Protein AF-A0A1T1P7P5-F1 (afdb_monomer_lite)

pLDDT: mean 71.63, std 11.42, range [27.58, 85.94]

Organism: NCBI:txid487834

Sequence (100 aa):
MEEEISLKTLNAHFRALAEDHNVLVARTTAMQSVLEVLAWGVWHERDEIAQRLLQMGAQSIEAVNQLPPRMQQEVVAVWNQAYKQLADPDAEVSIMGVGP

Radius of gyration: 17.87 Å; chains: 1; bounding box: 36×19×62 Å

Foldseek 3Di:
DPPPQDPVNVVVVVVVVVVVVVLVVLLVVLVVLLVVLVVVVVPPDLVVSLVVLVVVVVVCLVVLVPDDPVSSVSSVVNSVLSNVCSVPVPPDDPPPDDDD

Structure (mmCIF, N/CA/C/O backbone):
data_AF-A0A1T1P7P5-F1
#
_entry.id   AF-A0A1T1P7P5-F1
#
loop_
_atom_site.group_PDB
_atom_site.id
_atom_site.type_symbol
_atom_site.label_atom_id
_atom_site.label_alt_id
_atom_site.label_comp_id
_atom_site.label_asym_id
_atom_site.label_entity_id
_atom_site.label_seq_id
_atom_site.pdbx_PDB_ins_code
_atom_site.Cartn_x
_atom_site.Cartn_y
_atom_site.Cartn_z
_atom_site.occupancy
_atom_site.B_iso_or_equiv
_atom_site.auth_seq_id
_atom_site.auth_comp_id
_atom_site.auth_asym_id
_atom_site.auth_atom_id
_atom_site.pdbx_PDB_model_num
ATOM 1 N N . MET A 1 1 ? -5.248 -10.690 43.124 1.00 39.94 1 MET A N 1
ATOM 2 C CA . MET A 1 1 ? -6.357 -9.786 42.770 1.00 39.94 1 MET A CA 1
ATOM 3 C C . MET A 1 1 ? -6.391 -9.760 41.262 1.00 39.94 1 MET A C 1
ATOM 5 O O . MET A 1 1 ? -5.469 -9.215 40.675 1.00 39.94 1 MET A O 1
ATOM 9 N N . GLU A 1 2 ? -7.340 -10.464 40.654 1.00 49.78 2 GLU A N 1
ATOM 10 C CA . GLU A 1 2 ? -7.607 -10.311 39.224 1.00 49.78 2 GLU A CA 1
ATOM 11 C C . GLU A 1 2 ? -8.249 -8.932 39.051 1.00 49.78 2 GLU A C 1
ATOM 13 O O . GLU A 1 2 ? -9.271 -8.649 39.673 1.00 49.78 2 GLU A O 1
ATOM 18 N N . GLU A 1 3 ? -7.599 -8.033 38.311 1.00 56.22 3 GLU A N 1
ATOM 19 C CA . GLU A 1 3 ? -8.222 -6.766 37.931 1.00 56.22 3 GLU A CA 1
ATOM 20 C C . GLU A 1 3 ? -9.426 -7.081 37.040 1.00 56.22 3 GLU A C 1
ATOM 22 O O . GLU A 1 3 ? -9.277 -7.613 35.940 1.00 56.22 3 GLU A O 1
ATOM 27 N N . GLU A 1 4 ? -10.631 -6.770 37.525 1.00 63.66 4 GLU A N 1
ATOM 28 C CA . GLU A 1 4 ? -11.851 -6.816 36.722 1.00 63.66 4 GLU A CA 1
ATOM 29 C C . GLU A 1 4 ? -11.709 -5.813 35.569 1.00 63.66 4 GLU A C 1
ATOM 31 O O . GLU A 1 4 ? -11.877 -4.600 35.728 1.00 63.66 4 GLU A O 1
ATOM 36 N N . ILE A 1 5 ? -11.359 -6.314 34.384 1.00 69.38 5 ILE A N 1
ATOM 37 C CA . ILE A 1 5 ? -11.289 -5.488 33.183 1.00 69.38 5 ILE A CA 1
ATOM 38 C C . ILE A 1 5 ? -12.708 -5.009 32.871 1.00 69.38 5 ILE A C 1
ATOM 40 O O . ILE A 1 5 ? -13.599 -5.794 32.545 1.00 69.38 5 ILE A O 1
ATOM 44 N N . SER A 1 6 ? -12.923 -3.695 32.951 1.00 85.94 6 SER A N 1
ATOM 45 C CA . SER A 1 6 ? -14.235 -3.115 32.674 1.00 85.94 6 SER A CA 1
ATOM 46 C C . SER A 1 6 ? -14.684 -3.399 31.232 1.00 85.94 6 SER A C 1
ATOM 48 O O . SER A 1 6 ? -13.880 -3.376 30.295 1.00 85.94 6 SER A O 1
ATOM 50 N N . LEU A 1 7 ? -15.994 -3.567 31.014 1.00 81.06 7 LEU A N 1
ATOM 51 C CA . LEU A 1 7 ? -16.570 -3.729 29.667 1.00 81.06 7 LEU A CA 1
ATOM 52 C C . LEU A 1 7 ? -16.207 -2.572 28.716 1.00 81.06 7 LEU A C 1
ATOM 54 O O . LEU A 1 7 ? -16.119 -2.765 27.505 1.00 81.06 7 LEU A O 1
ATOM 58 N N . LYS A 1 8 ? -15.966 -1.367 29.253 1.00 81.88 8 L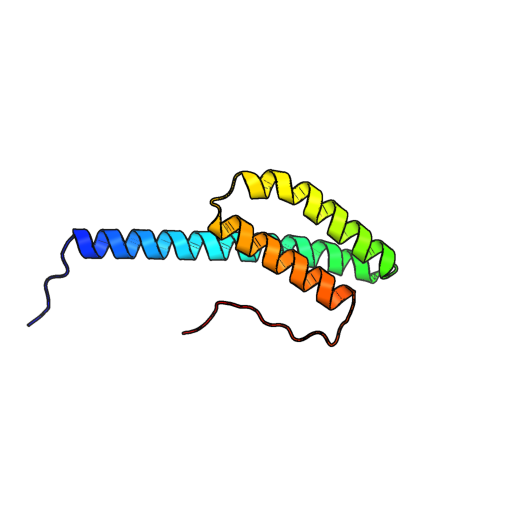YS A N 1
ATOM 59 C CA . LYS A 1 8 ? -15.501 -0.211 28.472 1.00 81.88 8 LYS A CA 1
ATOM 60 C C . LYS A 1 8 ? -14.065 -0.401 27.987 1.00 81.88 8 LYS A C 1
ATOM 62 O O . LYS A 1 8 ? -13.784 -0.114 26.827 1.00 81.88 8 LYS A O 1
ATOM 67 N N . THR A 1 9 ? -13.193 -0.917 28.851 1.00 84.06 9 THR A N 1
ATOM 68 C CA . THR A 1 9 ? -11.798 -1.241 28.522 1.00 84.06 9 THR A CA 1
ATOM 69 C C . THR A 1 9 ? -11.736 -2.334 27.455 1.00 84.06 9 THR A C 1
ATOM 71 O O . THR A 1 9 ? -11.041 -2.173 26.457 1.00 84.06 9 THR A O 1
ATOM 74 N N . LEU A 1 10 ? -12.543 -3.393 27.592 1.00 80.69 10 LEU A N 1
ATOM 75 C CA . LEU A 1 10 ? -12.651 -4.442 26.571 1.00 80.69 10 LEU A CA 1
ATOM 76 C C . LEU A 1 10 ? -13.135 -3.894 25.222 1.00 80.69 10 LEU A C 1
ATOM 78 O O . LEU A 1 10 ? -12.547 -4.203 24.192 1.00 80.69 10 LEU A O 1
ATOM 82 N N . ASN A 1 11 ? -14.168 -3.046 25.208 1.00 79.62 11 ASN A N 1
ATOM 83 C CA . ASN A 1 11 ? -14.669 -2.437 23.970 1.00 79.62 11 ASN A CA 1
ATOM 84 C C . ASN A 1 11 ? -13.602 -1.561 23.288 1.00 79.62 11 ASN A C 1
ATOM 86 O O . ASN A 1 11 ? -13.428 -1.641 22.074 1.00 79.62 11 ASN A O 1
ATOM 90 N N . ALA A 1 12 ? -12.847 -0.775 24.062 1.00 79.19 12 ALA A N 1
ATOM 91 C CA . ALA A 1 12 ? -11.737 0.014 23.534 1.00 79.19 12 ALA A CA 1
ATOM 92 C C . ALA A 1 12 ? -10.653 -0.876 22.899 1.00 79.19 12 ALA A C 1
ATOM 94 O O . ALA A 1 12 ? -10.225 -0.597 21.780 1.00 79.19 12 ALA A O 1
ATOM 95 N N . HIS A 1 13 ? -10.27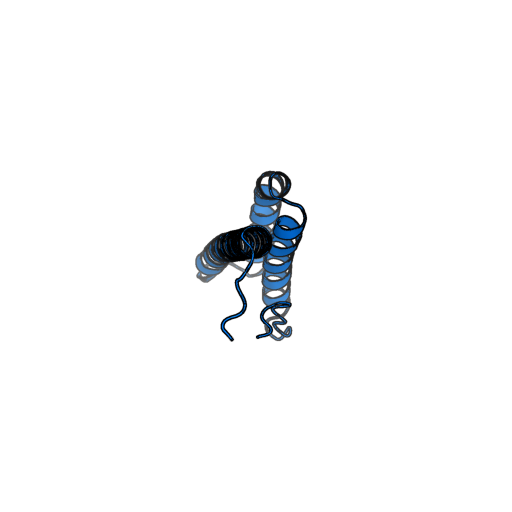8 -1.980 23.554 1.00 78.81 13 HIS A N 1
ATOM 96 C CA . HIS A 1 13 ? -9.325 -2.945 22.997 1.00 78.81 13 HIS A CA 1
ATOM 97 C C . HIS A 1 13 ? -9.843 -3.611 21.717 1.00 78.81 13 HIS A C 1
ATOM 99 O O . HIS A 1 13 ? -9.105 -3.703 20.741 1.00 78.81 13 HIS A O 1
ATOM 105 N N . PHE A 1 14 ? -11.115 -4.022 21.672 1.00 82.19 14 PHE A N 1
ATOM 106 C CA . PHE A 1 14 ? -11.697 -4.605 20.458 1.00 82.19 14 PHE A CA 1
ATOM 107 C C . PHE A 1 14 ? -11.737 -3.617 19.289 1.00 82.19 14 PHE A C 1
ATOM 109 O O . PHE A 1 14 ? -11.501 -4.015 18.152 1.00 82.19 14 PHE A O 1
ATOM 116 N N . ARG A 1 15 ? -12.004 -2.332 19.551 1.00 80.19 15 ARG A N 1
ATOM 117 C CA . ARG A 1 15 ? -11.961 -1.290 18.514 1.00 80.19 15 ARG A CA 1
ATOM 118 C C . ARG A 1 15 ? -10.551 -1.067 17.983 1.00 80.19 15 ARG A C 1
ATOM 120 O O . ARG A 1 15 ? -10.393 -1.007 16.770 1.00 80.19 15 ARG A O 1
ATOM 127 N N . ALA A 1 16 ? -9.557 -0.993 18.867 1.00 74.75 16 ALA A N 1
ATOM 128 C CA . ALA A 1 16 ? -8.156 -0.870 18.469 1.00 74.75 16 ALA A CA 1
ATOM 129 C C . ALA A 1 16 ? -7.714 -2.072 17.619 1.00 74.75 16 ALA A C 1
ATOM 131 O O . ALA A 1 16 ? -7.195 -1.895 16.523 1.00 74.75 16 ALA A O 1
ATOM 132 N N . LEU A 1 17 ? -8.042 -3.293 18.055 1.00 74.94 17 LEU A N 1
ATOM 133 C CA . LEU A 1 17 ? -7.722 -4.512 17.312 1.00 74.94 17 LEU A CA 1
ATOM 134 C C . LEU A 1 17 ? -8.396 -4.556 15.930 1.00 74.94 17 LEU A C 1
ATOM 136 O O . LEU A 1 17 ? -7.784 -4.984 14.954 1.00 74.94 17 LEU A O 1
ATOM 140 N N . ALA A 1 18 ? -9.654 -4.116 15.833 1.00 76.25 18 ALA A N 1
ATOM 141 C CA . ALA A 1 18 ? -10.356 -4.026 14.555 1.00 76.25 18 ALA A CA 1
ATOM 142 C C . ALA A 1 18 ? -9.715 -2.986 13.620 1.00 76.25 18 ALA A C 1
ATOM 144 O O . ALA A 1 18 ? -9.631 -3.214 12.414 1.00 76.25 18 ALA A O 1
ATOM 145 N N . GLU A 1 19 ? -9.243 -1.861 14.161 1.00 78.12 19 GLU A N 1
ATOM 146 C CA . GLU A 1 19 ? -8.517 -0.847 13.395 1.00 78.12 19 GLU A CA 1
ATOM 147 C C . GLU A 1 19 ? -7.183 -1.389 12.864 1.00 78.12 19 GLU A C 1
ATOM 149 O O . GLU A 1 19 ? -6.912 -1.266 11.668 1.00 78.12 19 GLU A O 1
ATOM 154 N N . ASP A 1 20 ? -6.401 -2.064 13.708 1.00 77.12 20 ASP A N 1
ATOM 155 C CA . ASP A 1 20 ? -5.126 -2.674 13.316 1.00 77.12 20 ASP A CA 1
ATOM 156 C C . ASP A 1 20 ? -5.321 -3.769 12.257 1.00 77.12 20 ASP A C 1
ATOM 158 O O . ASP A 1 20 ? -4.582 -3.833 11.271 1.00 77.12 20 ASP A O 1
ATOM 162 N N . HIS A 1 21 ? -6.361 -4.597 12.407 1.00 76.88 21 HIS A N 1
ATOM 163 C CA . HIS A 1 21 ? -6.720 -5.603 11.408 1.00 76.88 21 HIS A CA 1
ATOM 164 C C . HIS A 1 21 ? -7.051 -4.966 10.055 1.00 76.88 21 HIS A C 1
ATOM 166 O O . HIS A 1 21 ? -6.547 -5.403 9.021 1.00 76.88 21 HIS A O 1
ATOM 172 N N . ASN A 1 22 ? -7.856 -3.904 10.056 1.00 76.19 22 ASN A N 1
ATOM 173 C CA . ASN A 1 22 ? -8.212 -3.185 8.839 1.00 76.19 22 ASN A CA 1
ATOM 174 C C . ASN A 1 22 ? -6.966 -2.599 8.158 1.00 76.19 22 ASN A C 1
ATOM 176 O O . ASN A 1 22 ? -6.786 -2.782 6.952 1.00 76.19 22 ASN A O 1
ATOM 180 N N . VAL A 1 23 ? -6.076 -1.953 8.919 1.00 75.50 23 VAL A N 1
ATOM 181 C CA . VAL A 1 23 ? -4.796 -1.429 8.409 1.00 75.50 23 VAL A CA 1
ATOM 182 C C . VAL A 1 23 ? -3.959 -2.531 7.759 1.00 75.50 23 VAL A C 1
ATOM 184 O O . VAL A 1 23 ? -3.442 -2.338 6.655 1.00 75.50 23 VAL A O 1
ATOM 187 N N . LEU A 1 24 ? -3.860 -3.698 8.398 1.00 74.50 24 LEU A N 1
ATOM 188 C CA . LEU A 1 24 ? -3.131 -4.837 7.849 1.00 74.50 24 LEU A CA 1
ATOM 189 C C . LEU A 1 24 ? -3.738 -5.313 6.522 1.00 74.50 24 LEU A C 1
ATOM 191 O O . LEU A 1 24 ? -3.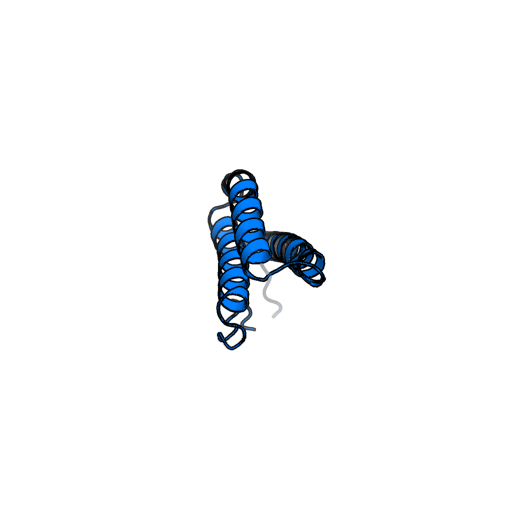006 -5.484 5.549 1.00 74.50 24 LEU A O 1
ATOM 195 N N . VAL A 1 25 ? -5.065 -5.455 6.451 1.00 76.62 25 VAL A N 1
ATOM 196 C CA . VAL A 1 25 ? -5.776 -5.841 5.219 1.00 76.62 25 VAL A CA 1
ATOM 197 C C . VAL A 1 25 ? -5.508 -4.847 4.084 1.00 76.62 25 VAL A C 1
ATOM 199 O O . VAL A 1 25 ? -5.234 -5.262 2.954 1.00 76.62 25 VAL A O 1
ATOM 202 N N . ALA A 1 26 ? -5.523 -3.541 4.372 1.00 74.25 26 ALA A N 1
ATOM 203 C CA . ALA A 1 26 ? -5.215 -2.511 3.381 1.00 74.25 26 ALA A CA 1
ATOM 204 C C . ALA A 1 26 ? -3.770 -2.612 2.866 1.00 74.25 26 ALA A C 1
ATOM 206 O O . ALA A 1 26 ? -3.554 -2.596 1.652 1.00 74.25 26 ALA A O 1
ATOM 207 N N . ARG A 1 27 ? -2.788 -2.787 3.764 1.00 74.88 27 ARG A N 1
ATOM 208 C CA . ARG A 1 27 ? -1.378 -2.996 3.386 1.00 74.88 27 ARG A CA 1
ATOM 209 C C . ARG A 1 27 ? -1.203 -4.247 2.524 1.00 74.88 27 ARG A C 1
ATOM 211 O O . ARG A 1 27 ? -0.567 -4.172 1.477 1.00 74.88 27 ARG A O 1
ATOM 218 N N . THR A 1 28 ? -1.789 -5.380 2.919 1.00 73.81 28 THR A N 1
ATOM 219 C CA . THR A 1 28 ? -1.690 -6.640 2.161 1.00 73.81 28 THR A CA 1
ATOM 220 C C . THR A 1 28 ? -2.293 -6.508 0.767 1.00 73.81 28 THR A C 1
ATOM 222 O O . THR A 1 28 ? -1.669 -6.934 -0.202 1.00 73.81 28 THR A O 1
ATOM 225 N N . THR A 1 29 ? -3.457 -5.867 0.650 1.00 78.19 29 THR A N 1
ATOM 226 C CA . THR A 1 29 ? -4.109 -5.630 -0.647 1.00 78.19 29 THR A CA 1
ATOM 227 C C . THR A 1 29 ? -3.235 -4.751 -1.547 1.00 78.19 29 THR A C 1
ATOM 229 O O . THR A 1 29 ? -3.020 -5.074 -2.711 1.00 78.19 29 THR A O 1
ATOM 232 N N . ALA A 1 30 ? -2.659 -3.673 -1.004 1.00 75.06 30 ALA A N 1
ATOM 233 C CA . ALA A 1 30 ? -1.744 -2.810 -1.751 1.00 75.06 30 ALA A CA 1
ATOM 234 C C . ALA A 1 30 ? -0.478 -3.555 -2.211 1.00 75.06 30 ALA A C 1
ATOM 236 O O . ALA A 1 30 ? -0.061 -3.415 -3.359 1.00 75.06 30 ALA A O 1
ATOM 237 N N . MET A 1 31 ? 0.111 -4.383 -1.341 1.00 78.06 31 MET A N 1
ATOM 238 C CA . MET A 1 31 ? 1.283 -5.195 -1.682 1.00 78.06 31 MET A CA 1
ATOM 239 C C . MET A 1 31 ? 0.978 -6.231 -2.768 1.00 78.06 31 MET A C 1
ATOM 241 O O . MET A 1 31 ? 1.818 -6.443 -3.638 1.00 78.06 31 MET A O 1
ATOM 245 N N . GLN A 1 32 ? -0.205 -6.854 -2.753 1.00 77.88 32 GLN A N 1
ATOM 246 C CA . GLN A 1 32 ? -0.628 -7.783 -3.808 1.00 77.88 32 GLN A CA 1
ATOM 247 C C . GLN A 1 32 ? -0.674 -7.087 -5.172 1.00 77.88 32 GLN A C 1
ATOM 249 O O . GLN A 1 32 ? -0.048 -7.570 -6.113 1.00 77.88 32 GLN A O 1
ATOM 254 N N . SER A 1 33 ? -1.297 -5.909 -5.258 1.00 75.94 33 SER A N 1
ATOM 255 C CA . SER A 1 33 ? -1.345 -5.126 -6.501 1.00 75.94 33 SER A CA 1
ATOM 256 C C . SER A 1 33 ? 0.046 -4.717 -6.998 1.00 75.94 33 SER A C 1
ATOM 258 O O . SER A 1 33 ? 0.315 -4.750 -8.197 1.00 75.94 33 SER A O 1
ATOM 260 N N . VAL A 1 34 ? 0.956 -4.356 -6.088 1.00 77.94 34 VAL A N 1
ATOM 261 C CA . VAL A 1 34 ? 2.357 -4.063 -6.434 1.00 77.94 34 VAL A CA 1
ATOM 262 C C . VAL A 1 34 ? 3.061 -5.307 -6.981 1.00 77.94 34 VAL A C 1
ATOM 264 O O . VAL A 1 34 ? 3.738 -5.225 -8.006 1.00 77.94 34 VAL A O 1
ATOM 267 N N . LEU A 1 35 ? 2.899 -6.460 -6.329 1.00 76.50 35 LEU A N 1
ATOM 268 C CA . LEU A 1 35 ? 3.499 -7.718 -6.773 1.00 76.50 35 LEU A CA 1
ATOM 269 C C . LEU A 1 35 ? 2.984 -8.142 -8.149 1.00 76.50 35 LEU A C 1
ATOM 271 O O . LEU A 1 35 ? 3.775 -8.622 -8.952 1.00 76.50 35 LEU A O 1
ATOM 275 N N . GLU A 1 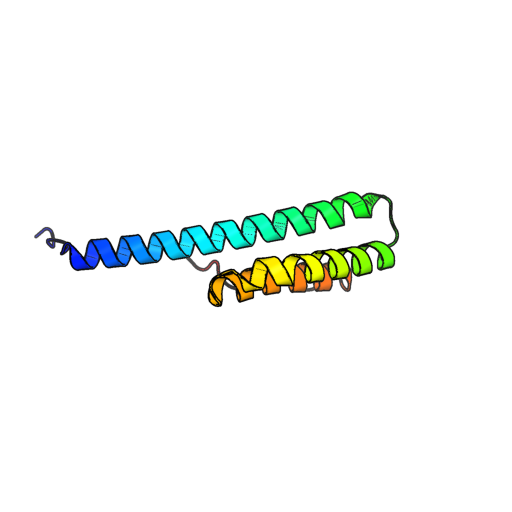36 ? 1.703 -7.933 -8.450 1.00 76.50 36 GLU A N 1
ATOM 276 C CA . GLU A 1 36 ? 1.139 -8.198 -9.779 1.00 76.50 36 GLU A CA 1
ATOM 277 C C . GLU A 1 36 ? 1.820 -7.354 -10.869 1.00 76.50 36 GLU A C 1
ATOM 279 O O . GLU A 1 36 ? 2.196 -7.888 -11.916 1.00 76.50 36 GLU A O 1
ATOM 284 N N . VAL A 1 37 ? 2.056 -6.061 -10.610 1.00 73.38 37 VAL A N 1
ATOM 285 C CA . VAL A 1 37 ? 2.784 -5.174 -11.538 1.00 73.38 37 VAL A CA 1
ATOM 286 C C . VAL A 1 37 ? 4.236 -5.615 -11.712 1.00 73.38 37 VAL A C 1
ATOM 288 O O . VAL A 1 37 ? 4.734 -5.673 -12.836 1.00 73.38 37 VAL A O 1
ATOM 291 N N . LEU A 1 38 ? 4.921 -5.947 -10.616 1.00 70.44 38 LEU A N 1
ATOM 292 C CA . LEU A 1 38 ? 6.315 -6.395 -10.658 1.00 70.44 38 LEU A CA 1
ATOM 293 C C . LEU A 1 38 ? 6.465 -7.754 -11.356 1.00 70.44 38 LEU A C 1
ATOM 295 O O . LEU A 1 38 ? 7.391 -7.938 -12.142 1.00 70.44 38 LEU A O 1
ATOM 299 N N . ALA A 1 39 ? 5.545 -8.692 -11.119 1.00 69.94 39 ALA A N 1
ATOM 300 C CA . ALA A 1 39 ? 5.530 -10.003 -11.767 1.00 69.94 39 ALA A CA 1
ATOM 301 C C . ALA A 1 39 ? 5.255 -9.890 -13.273 1.00 69.94 39 ALA A C 1
ATOM 303 O O . ALA A 1 39 ? 5.858 -10.610 -14.070 1.00 69.94 39 ALA A O 1
ATOM 304 N N . TRP A 1 40 ? 4.398 -8.951 -13.683 1.00 71.94 40 TRP A N 1
ATOM 305 C CA . TRP A 1 40 ? 4.237 -8.590 -15.093 1.00 71.94 40 TRP A CA 1
ATOM 306 C C . TRP A 1 40 ? 5.535 -8.014 -15.685 1.00 71.94 40 TRP A C 1
ATOM 308 O O . TRP A 1 40 ? 5.905 -8.322 -16.820 1.00 71.94 40 TRP A O 1
ATOM 318 N N . GLY A 1 41 ? 6.275 -7.252 -14.881 1.00 64.19 41 GLY A N 1
ATOM 319 C CA . GLY A 1 41 ? 7.564 -6.661 -15.222 1.00 64.19 41 GLY A CA 1
ATOM 320 C C . GLY A 1 41 ? 8.720 -7.628 -15.485 1.00 64.19 41 GLY A C 1
ATOM 321 O O . GLY A 1 41 ? 9.738 -7.211 -16.020 1.00 64.19 41 GLY A O 1
ATOM 322 N N . VAL A 1 42 ? 8.572 -8.926 -15.202 1.00 65.75 42 VAL A N 1
ATOM 323 C CA . VAL A 1 42 ? 9.606 -9.941 -15.504 1.00 65.75 42 VAL A CA 1
ATOM 324 C C . VAL A 1 42 ? 9.951 -9.999 -17.003 1.00 65.75 42 VAL A C 1
ATOM 326 O O . VAL A 1 42 ? 11.041 -10.432 -17.371 1.00 65.75 42 VAL A O 1
ATOM 329 N N . TRP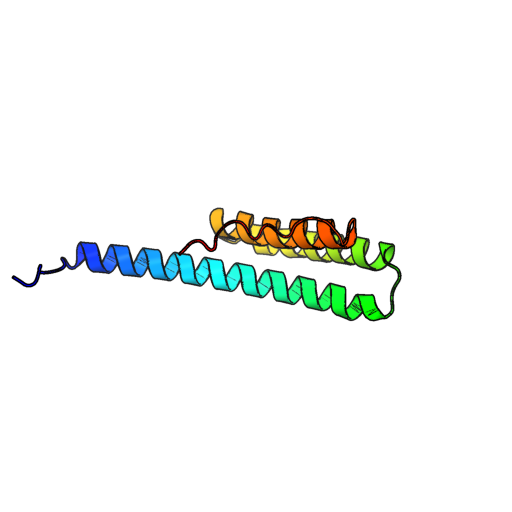 A 1 43 ? 9.044 -9.531 -17.864 1.00 67.38 43 TRP A N 1
ATOM 330 C CA . TRP A 1 43 ? 9.175 -9.563 -19.324 1.00 67.38 43 TRP A CA 1
ATOM 331 C C . TRP A 1 43 ? 9.225 -8.175 -19.982 1.00 67.38 43 TRP A C 1
ATOM 333 O O . TRP A 1 43 ? 9.229 -8.105 -21.209 1.00 67.38 43 TRP A O 1
ATOM 343 N N . HIS A 1 44 ? 9.241 -7.093 -19.196 1.00 72.69 44 HIS A N 1
ATOM 344 C CA . HIS A 1 44 ? 9.066 -5.717 -19.681 1.00 72.69 44 HIS A CA 1
ATOM 345 C C . HIS A 1 44 ? 10.202 -4.803 -19.216 1.00 72.69 44 HIS A C 1
ATOM 347 O O . HIS A 1 44 ? 10.884 -5.085 -18.229 1.00 72.69 44 HIS A O 1
ATOM 353 N N . GLU A 1 45 ? 10.419 -3.698 -19.932 1.00 77.31 45 GLU A N 1
ATOM 354 C CA . GLU A 1 45 ? 11.464 -2.746 -19.559 1.00 77.31 45 GLU A CA 1
ATOM 355 C C . GLU A 1 45 ? 11.094 -1.983 -18.280 1.00 77.31 45 GLU A C 1
ATOM 357 O O . GLU A 1 45 ? 9.928 -1.727 -17.977 1.00 77.31 45 GLU A O 1
ATOM 362 N N . ARG A 1 46 ? 12.112 -1.582 -17.516 1.00 69.62 46 ARG A N 1
ATOM 363 C CA . ARG A 1 46 ? 11.959 -0.927 -16.208 1.00 69.62 46 ARG A CA 1
ATOM 364 C C . ARG A 1 46 ? 11.064 0.319 -16.257 1.00 69.62 46 ARG A C 1
ATOM 366 O O . ARG A 1 46 ? 10.275 0.537 -15.338 1.00 69.62 46 ARG A O 1
ATOM 373 N N . ASP A 1 47 ? 11.143 1.085 -17.341 1.00 72.69 47 ASP A N 1
ATOM 374 C CA . ASP A 1 47 ? 10.332 2.287 -17.553 1.00 72.69 47 ASP A CA 1
ATOM 375 C C . ASP A 1 47 ? 8.848 1.954 -17.791 1.00 72.69 47 ASP A C 1
ATOM 377 O O . ASP A 1 47 ? 7.963 2.670 -17.312 1.00 72.69 47 ASP A O 1
ATOM 381 N N . GLU A 1 48 ? 8.552 0.832 -18.455 1.00 76.44 48 GLU A N 1
ATOM 382 C CA . GLU A 1 48 ? 7.183 0.342 -18.665 1.00 76.44 48 GLU A CA 1
ATOM 383 C C . GLU A 1 48 ? 6.562 -0.126 -17.345 1.00 76.44 48 GLU A C 1
ATOM 385 O O . GLU A 1 48 ? 5.403 0.180 -17.048 1.00 76.44 48 GLU A O 1
ATOM 390 N N . ILE A 1 49 ? 7.354 -0.802 -16.507 1.00 75.44 49 ILE A N 1
ATOM 391 C CA . ILE A 1 49 ? 6.943 -1.225 -15.162 1.00 75.44 49 ILE A CA 1
ATOM 392 C C . ILE A 1 49 ? 6.643 -0.001 -14.294 1.00 75.44 49 ILE A C 1
ATOM 394 O O . ILE A 1 49 ? 5.607 0.040 -13.630 1.00 75.44 49 ILE A O 1
ATOM 398 N N . ALA A 1 50 ? 7.505 1.019 -14.326 1.00 71.69 50 ALA A N 1
ATOM 399 C CA . ALA A 1 50 ? 7.316 2.251 -13.565 1.00 71.69 50 ALA A CA 1
ATOM 400 C C . ALA A 1 50 ? 6.042 3.003 -13.989 1.00 71.69 50 ALA A C 1
ATOM 402 O O . ALA A 1 50 ? 5.250 3.408 -13.133 1.00 71.69 50 ALA A O 1
ATOM 403 N N . GLN A 1 51 ? 5.788 3.139 -15.296 1.00 78.19 51 GLN A N 1
ATOM 404 C CA . GLN A 1 51 ? 4.547 3.746 -15.793 1.00 78.19 51 GLN A CA 1
ATOM 405 C C . GLN A 1 51 ? 3.311 2.936 -15.403 1.00 78.19 51 GLN A C 1
ATOM 407 O O . GLN A 1 51 ? 2.290 3.514 -15.017 1.00 78.19 51 GLN A O 1
ATOM 412 N N . ARG A 1 52 ? 3.389 1.603 -15.463 1.00 78.50 52 ARG A N 1
ATOM 413 C CA . ARG A 1 52 ? 2.279 0.729 -15.076 1.00 78.50 52 ARG A CA 1
ATOM 414 C C . ARG A 1 52 ? 1.974 0.824 -13.585 1.00 78.50 52 ARG A C 1
ATOM 416 O O . ARG A 1 52 ? 0.804 0.888 -13.210 1.00 78.50 52 ARG A O 1
ATOM 423 N N . LEU A 1 53 ? 3.011 0.904 -12.754 1.00 77.62 53 LEU A N 1
ATOM 424 C CA . LEU A 1 53 ? 2.885 1.121 -11.316 1.00 77.62 53 LEU A CA 1
ATOM 425 C C . LEU A 1 53 ? 2.198 2.466 -11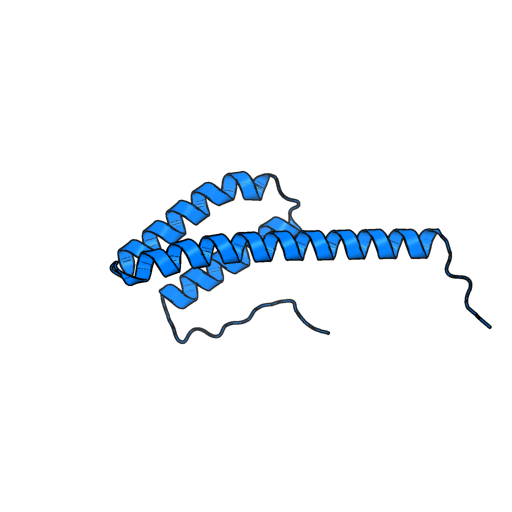.028 1.00 77.62 53 LEU A C 1
ATOM 427 O O . LEU A 1 53 ? 1.278 2.526 -10.219 1.00 77.62 53 LEU A O 1
ATOM 431 N N . LEU A 1 54 ? 2.561 3.534 -11.745 1.00 75.94 54 LEU A N 1
ATOM 432 C CA . LEU A 1 54 ? 1.899 4.839 -11.617 1.00 75.94 54 LEU A CA 1
ATOM 433 C C . LEU A 1 54 ? 0.431 4.802 -12.063 1.00 75.94 54 LEU A C 1
ATOM 435 O O . LEU A 1 54 ? -0.425 5.368 -11.384 1.00 75.94 54 LEU A O 1
ATOM 439 N N . GLN A 1 55 ? 0.115 4.121 -13.169 1.00 78.69 55 GLN A N 1
ATOM 440 C CA . GLN A 1 55 ? -1.265 3.980 -13.649 1.00 78.69 55 GLN A CA 1
ATOM 441 C C . GLN A 1 55 ? -2.138 3.197 -12.667 1.00 78.69 55 GLN A C 1
ATOM 443 O O . GLN A 1 55 ? -3.246 3.631 -12.354 1.00 78.69 55 GLN A O 1
ATOM 448 N N . MET A 1 56 ? -1.649 2.062 -12.162 1.00 76.62 56 MET A N 1
ATOM 449 C CA . MET A 1 56 ? -2.400 1.267 -11.191 1.00 76.62 56 MET A CA 1
ATOM 450 C C . MET A 1 56 ? -2.493 1.970 -9.837 1.00 76.62 56 MET A C 1
ATOM 452 O O . MET A 1 56 ? -3.549 1.920 -9.206 1.00 76.62 56 MET A O 1
ATOM 456 N N . GLY A 1 57 ? -1.454 2.705 -9.432 1.00 71.25 57 GLY A N 1
ATOM 457 C CA . GLY A 1 57 ? -1.496 3.600 -8.278 1.00 71.25 57 GLY A CA 1
ATOM 458 C C . GLY A 1 57 ? -2.594 4.653 -8.432 1.00 71.25 57 GLY A C 1
ATOM 459 O O . GLY A 1 57 ? -3.441 4.796 -7.560 1.00 71.25 57 GLY A O 1
ATOM 460 N N . ALA A 1 58 ? -2.663 5.330 -9.581 1.00 72.31 58 ALA A N 1
ATOM 461 C CA . ALA A 1 58 ? -3.690 6.334 -9.861 1.00 72.31 58 ALA A CA 1
ATOM 462 C C . ALA A 1 58 ? -5.116 5.758 -9.887 1.00 72.31 58 ALA A C 1
ATOM 464 O O . ALA A 1 58 ? -6.034 6.373 -9.350 1.00 72.31 58 ALA A O 1
ATOM 465 N N . GLN A 1 59 ? -5.308 4.566 -10.458 1.00 71.94 59 GLN A N 1
ATOM 466 C CA . GLN A 1 59 ? -6.602 3.870 -10.432 1.00 71.94 59 GLN A CA 1
ATOM 467 C C . GLN A 1 59 ? -7.003 3.462 -9.013 1.00 71.94 59 GLN A C 1
ATOM 469 O O . GLN A 1 59 ? -8.174 3.523 -8.645 1.00 71.94 59 GLN A O 1
ATOM 474 N N . SER A 1 60 ? -6.025 3.080 -8.193 1.00 71.12 60 SER A N 1
ATOM 475 C CA . SER A 1 60 ? -6.274 2.739 -6.799 1.00 71.12 60 SER A CA 1
ATOM 476 C C . SER A 1 60 ? -6.472 3.966 -5.908 1.00 71.12 60 SER A C 1
ATOM 478 O O . SER A 1 60 ? -7.137 3.812 -4.894 1.00 71.12 60 SER A O 1
ATOM 480 N N . ILE A 1 61 ? -6.046 5.184 -6.285 1.00 68.88 61 ILE A N 1
ATOM 481 C CA . ILE A 1 61 ? -6.334 6.423 -5.523 1.00 68.88 61 ILE A CA 1
ATOM 482 C C . ILE A 1 61 ? -7.840 6.623 -5.308 1.00 68.88 61 ILE A C 1
ATOM 484 O O . ILE A 1 61 ? -8.255 7.014 -4.220 1.00 68.88 61 ILE A O 1
ATOM 488 N N . GLU A 1 62 ? -8.679 6.336 -6.305 1.00 69.25 62 GLU A N 1
ATOM 489 C CA . GLU A 1 62 ? -10.131 6.519 -6.180 1.00 69.25 62 GLU A CA 1
ATOM 490 C C . GLU A 1 62 ? -10.752 5.520 -5.187 1.00 69.25 62 GLU A C 1
ATOM 492 O O . GLU A 1 62 ? -11.607 5.891 -4.382 1.00 69.25 62 GLU A O 1
ATOM 497 N N . ALA A 1 63 ? -10.248 4.281 -5.166 1.00 69.88 63 ALA A N 1
ATOM 498 C CA . ALA A 1 63 ? -10.601 3.273 -4.165 1.00 69.88 63 ALA A CA 1
ATOM 499 C C . ALA A 1 63 ? -10.017 3.605 -2.778 1.00 69.88 63 ALA A C 1
ATOM 501 O O . ALA A 1 63 ? -10.678 3.425 -1.757 1.00 69.88 63 ALA A O 1
ATOM 502 N N . VAL A 1 64 ? -8.799 4.146 -2.735 1.00 73.81 64 VAL A N 1
ATOM 503 C CA . VAL A 1 64 ? -8.114 4.586 -1.517 1.00 73.81 64 VAL A CA 1
ATOM 504 C C . VAL A 1 64 ? -8.857 5.748 -0.874 1.00 73.81 64 VAL A C 1
ATOM 506 O O . VAL A 1 64 ? -9.053 5.729 0.332 1.00 73.81 64 VAL A O 1
ATOM 509 N N . ASN A 1 65 ? -9.362 6.711 -1.643 1.00 74.50 65 ASN A N 1
ATOM 510 C CA . ASN A 1 65 ? -10.101 7.859 -1.110 1.00 74.50 65 ASN A CA 1
ATOM 511 C C . ASN A 1 65 ? -11.393 7.468 -0.366 1.00 74.50 65 ASN A C 1
ATOM 513 O O . ASN A 1 65 ? -11.911 8.271 0.409 1.00 74.50 65 ASN A O 1
ATOM 517 N N . GLN A 1 66 ? -11.900 6.246 -0.566 1.00 76.69 66 GLN A N 1
ATOM 518 C CA . GLN A 1 66 ? -13.040 5.697 0.177 1.00 76.69 66 GLN A CA 1
ATOM 519 C C . GLN A 1 66 ? -12.633 5.053 1.516 1.00 76.69 66 GLN A C 1
ATOM 521 O O . GLN A 1 66 ? -13.493 4.783 2.355 1.00 76.69 66 GLN A O 1
ATOM 526 N N . LEU A 1 67 ? -11.338 4.811 1.740 1.00 76.19 67 LEU A N 1
ATOM 527 C CA . LEU A 1 67 ? -10.809 4.271 2.990 1.00 76.19 67 LEU A CA 1
ATOM 528 C C . LEU A 1 67 ? -10.687 5.364 4.066 1.00 76.19 67 LEU A C 1
ATOM 530 O O . LEU A 1 67 ? -10.523 6.541 3.746 1.00 76.19 67 LEU A O 1
ATOM 534 N N . PRO A 1 68 ? -10.685 5.003 5.359 1.00 81.69 68 PRO A N 1
ATOM 535 C CA . PRO A 1 68 ? -10.317 5.920 6.435 1.00 81.69 68 PRO A CA 1
ATOM 536 C C . PRO A 1 68 ? -8.923 6.544 6.217 1.00 81.69 68 PRO A C 1
ATOM 538 O O . PRO A 1 68 ? -8.015 5.831 5.785 1.00 81.69 68 PRO A O 1
ATOM 541 N N . PRO A 1 69 ? -8.690 7.822 6.588 1.00 79.38 69 PRO A N 1
ATOM 542 C CA . PRO A 1 69 ? -7.453 8.553 6.276 1.00 79.38 69 PRO A CA 1
ATOM 543 C C . PRO A 1 69 ? -6.153 7.833 6.655 1.00 79.38 69 PRO A C 1
ATOM 545 O O . PRO A 1 69 ? -5.182 7.862 5.903 1.00 79.38 69 PRO A O 1
ATOM 548 N N . ARG A 1 70 ? -6.135 7.138 7.799 1.00 76.88 70 ARG A N 1
ATOM 549 C CA . ARG A 1 70 ? -4.977 6.351 8.242 1.00 76.88 70 ARG A CA 1
ATOM 550 C C . ARG A 1 70 ? -4.659 5.215 7.267 1.00 76.88 70 ARG A C 1
ATOM 552 O O . ARG A 1 70 ? -3.516 5.046 6.879 1.00 76.88 70 ARG A O 1
ATOM 559 N N . MET A 1 71 ? -5.671 4.489 6.799 1.00 76.69 71 MET A N 1
ATOM 560 C CA . MET A 1 71 ? -5.502 3.400 5.829 1.00 76.69 71 MET A CA 1
ATOM 561 C C . MET A 1 71 ? -5.072 3.928 4.454 1.00 76.69 71 MET A C 1
ATOM 563 O O . MET A 1 71 ? -4.320 3.258 3.753 1.00 76.69 71 MET A O 1
ATOM 567 N N . GLN A 1 72 ? -5.480 5.149 4.089 1.00 78.81 72 GLN A N 1
ATOM 568 C CA . GLN A 1 72 ? -5.005 5.798 2.865 1.00 78.81 72 GLN A CA 1
ATOM 569 C C . GLN A 1 72 ? -3.497 6.024 2.884 1.00 78.81 72 GLN A C 1
ATOM 571 O O . GLN A 1 72 ? -2.809 5.699 1.917 1.00 78.81 72 GLN A O 1
ATOM 576 N N . GLN A 1 73 ? -2.984 6.547 4.001 1.00 80.25 73 GLN A N 1
ATOM 577 C CA . GLN A 1 73 ? -1.552 6.785 4.188 1.00 80.25 73 GLN A CA 1
ATOM 578 C C . GLN A 1 73 ? -0.756 5.486 4.065 1.00 80.25 73 GLN A C 1
ATOM 580 O O . GLN A 1 73 ? 0.302 5.479 3.442 1.00 80.25 73 GLN A O 1
ATOM 585 N N . GLU A 1 74 ? -1.298 4.387 4.588 1.00 78.62 74 GLU A N 1
ATOM 586 C CA . GLU A 1 74 ? -0.666 3.071 4.525 1.00 78.62 74 GLU A CA 1
ATOM 587 C C . GLU A 1 74 ? -0.581 2.525 3.104 1.00 78.62 74 GLU A C 1
ATOM 589 O O . GLU A 1 74 ? 0.480 2.076 2.671 1.00 78.62 74 GLU A O 1
ATOM 594 N N . VAL A 1 75 ? -1.671 2.622 2.339 1.00 77.94 75 VAL A N 1
ATOM 595 C CA . VAL A 1 75 ? -1.658 2.215 0.931 1.00 77.94 75 VAL A CA 1
ATOM 596 C C . VAL A 1 75 ? -0.667 3.076 0.145 1.00 77.94 75 VAL A C 1
ATOM 598 O O . VAL A 1 75 ? 0.209 2.539 -0.531 1.00 77.94 75 VAL A O 1
ATOM 601 N N . VAL A 1 76 ? -0.733 4.404 0.278 1.00 80.94 76 VAL A N 1
ATOM 602 C CA . VAL A 1 76 ? 0.178 5.334 -0.414 1.00 80.94 76 VAL A CA 1
ATOM 603 C C . VAL A 1 76 ? 1.647 5.074 -0.054 1.00 80.94 76 VAL A C 1
ATOM 605 O O . VAL A 1 76 ? 2.511 5.144 -0.931 1.00 80.94 76 VAL A O 1
ATOM 608 N N . ALA A 1 77 ? 1.949 4.746 1.204 1.00 82.19 77 ALA A N 1
ATOM 609 C CA . ALA A 1 77 ? 3.303 4.413 1.638 1.00 82.19 77 ALA A CA 1
ATOM 610 C C . ALA A 1 77 ? 3.855 3.182 0.901 1.00 82.19 77 ALA A C 1
ATOM 612 O O . ALA A 1 77 ? 4.970 3.244 0.380 1.00 82.19 77 ALA A O 1
ATOM 613 N N . VAL A 1 78 ? 3.057 2.113 0.781 1.00 80.81 78 VAL A N 1
ATOM 614 C CA . VAL A 1 78 ? 3.438 0.885 0.059 1.00 80.81 78 VAL A CA 1
ATOM 615 C C . VAL A 1 78 ? 3.729 1.171 -1.419 1.00 80.81 78 VAL A C 1
ATOM 617 O O . VAL A 1 78 ? 4.774 0.765 -1.928 1.00 80.81 78 VAL A O 1
ATOM 620 N N . TRP A 1 79 ? 2.857 1.920 -2.103 1.00 78.94 79 TRP A N 1
ATOM 621 C CA . TRP A 1 79 ? 3.060 2.278 -3.516 1.00 78.94 79 TRP A CA 1
ATOM 622 C C . TRP A 1 79 ? 4.318 3.127 -3.730 1.00 78.94 79 TRP A C 1
ATOM 624 O O . TRP A 1 79 ? 5.114 2.849 -4.628 1.00 78.94 79 TRP A O 1
ATOM 634 N N . ASN A 1 80 ? 4.537 4.135 -2.882 1.00 81.62 80 ASN A N 1
ATOM 635 C CA . ASN A 1 80 ? 5.727 4.984 -2.957 1.00 81.62 80 ASN A CA 1
ATOM 636 C C . ASN A 1 80 ? 7.016 4.196 -2.708 1.00 81.62 80 ASN A C 1
ATOM 638 O O . ASN A 1 80 ? 8.036 4.458 -3.344 1.00 81.62 80 ASN A O 1
ATOM 642 N N . GLN A 1 81 ? 6.986 3.241 -1.781 1.00 79.81 81 GLN A N 1
ATOM 643 C CA . GLN A 1 81 ? 8.126 2.382 -1.491 1.00 79.81 81 GLN A CA 1
ATOM 644 C C . GLN A 1 81 ? 8.454 1.465 -2.672 1.00 79.81 81 GLN A C 1
ATOM 646 O O . GLN A 1 81 ? 9.617 1.372 -3.060 1.00 79.81 81 GLN A O 1
ATOM 651 N N . ALA A 1 82 ? 7.436 0.865 -3.291 1.00 76.69 82 ALA A N 1
ATOM 652 C CA . ALA A 1 82 ? 7.599 0.049 -4.489 1.00 76.69 82 ALA A CA 1
ATOM 653 C C . ALA A 1 82 ? 8.196 0.850 -5.654 1.00 76.69 82 ALA A C 1
ATOM 655 O O . ALA A 1 82 ? 9.135 0.397 -6.303 1.00 76.69 82 ALA A O 1
ATOM 656 N N . TYR A 1 83 ? 7.709 2.076 -5.876 1.00 76.69 83 TYR A N 1
ATOM 657 C CA . TYR A 1 83 ? 8.268 2.977 -6.883 1.00 76.69 83 TYR A CA 1
ATOM 658 C C . TYR A 1 83 ? 9.733 3.328 -6.596 1.00 76.69 83 TYR A C 1
ATOM 660 O O . TYR A 1 83 ? 10.561 3.301 -7.503 1.00 76.69 83 TYR A O 1
ATOM 668 N N . LYS A 1 84 ? 10.079 3.626 -5.336 1.00 76.62 84 LYS A N 1
ATOM 669 C CA . LYS A 1 84 ? 11.463 3.930 -4.944 1.00 76.62 84 LYS A CA 1
ATOM 670 C C . LYS A 1 84 ? 12.400 2.754 -5.188 1.00 76.62 84 LYS A C 1
ATOM 672 O O . LYS A 1 84 ? 13.437 2.973 -5.791 1.00 76.62 84 LYS A O 1
ATOM 677 N N . GLN A 1 85 ? 12.016 1.538 -4.804 1.00 72.75 85 GLN A N 1
ATOM 678 C CA . GLN A 1 85 ? 12.800 0.327 -5.089 1.00 72.75 85 GLN A CA 1
ATOM 679 C C . GLN A 1 85 ? 12.940 0.069 -6.593 1.00 72.75 85 GLN A C 1
ATOM 681 O O . GLN A 1 85 ? 13.987 -0.352 -7.080 1.00 72.75 85 GLN A O 1
ATOM 686 N N . LEU A 1 86 ? 11.882 0.354 -7.355 1.00 69.81 86 LEU A N 1
ATOM 687 C CA . LEU A 1 86 ? 11.926 0.287 -8.808 1.00 69.81 86 LEU A CA 1
ATOM 688 C C . LEU A 1 86 ? 12.824 1.350 -9.419 1.00 69.81 86 LEU A C 1
ATOM 690 O O . LEU A 1 86 ? 13.401 1.063 -10.453 1.00 69.81 86 LEU A O 1
ATOM 694 N N . ALA A 1 87 ? 12.970 2.539 -8.837 1.00 69.50 87 ALA A N 1
ATOM 695 C CA . ALA A 1 87 ? 13.877 3.583 -9.323 1.00 69.50 87 ALA A CA 1
ATOM 696 C C . ALA A 1 87 ? 15.325 3.366 -8.843 1.00 69.50 87 ALA A C 1
ATOM 698 O O . ALA A 1 87 ? 16.274 3.619 -9.585 1.00 69.50 87 ALA A O 1
ATOM 699 N N . ASP A 1 88 ? 15.488 2.795 -7.654 1.00 70.69 88 ASP A N 1
ATOM 700 C CA . ASP A 1 88 ? 16.753 2.524 -6.979 1.00 70.69 88 ASP A CA 1
ATOM 701 C C . ASP A 1 88 ? 16.643 1.213 -6.168 1.00 70.69 88 ASP A C 1
ATOM 703 O O . ASP A 1 88 ? 16.033 1.207 -5.094 1.00 70.69 88 ASP A O 1
ATOM 707 N N . PRO A 1 89 ? 17.198 0.089 -6.662 1.00 65.06 89 PRO A N 1
ATOM 708 C CA . PRO A 1 89 ? 17.073 -1.216 -6.012 1.00 65.06 89 PRO A CA 1
ATOM 709 C C . PRO A 1 89 ? 17.791 -1.292 -4.659 1.00 65.06 89 PRO A C 1
ATOM 711 O O . PRO A 1 89 ? 17.459 -2.164 -3.856 1.00 65.06 89 PRO A O 1
ATOM 714 N N . ASP A 1 90 ? 18.738 -0.381 -4.404 1.00 66.62 90 ASP A N 1
ATOM 715 C CA . ASP A 1 90 ? 19.513 -0.303 -3.162 1.00 66.62 90 ASP A CA 1
ATOM 716 C C . ASP A 1 90 ? 18.872 0.648 -2.130 1.00 66.62 90 ASP A C 1
ATOM 718 O O . ASP A 1 90 ? 19.402 0.834 -1.032 1.00 66.62 90 ASP A O 1
ATOM 722 N N . ALA A 1 91 ? 17.714 1.246 -2.443 1.00 66.25 91 ALA A N 1
ATOM 723 C CA . ALA A 1 91 ? 16.996 2.107 -1.512 1.00 66.25 91 ALA A CA 1
ATOM 724 C C . ALA A 1 91 ? 16.553 1.328 -0.257 1.00 66.25 91 ALA A C 1
ATOM 726 O O . ALA A 1 91 ? 15.818 0.340 -0.340 1.00 66.25 91 ALA A O 1
ATOM 727 N N . GLU A 1 92 ? 16.955 1.805 0.928 1.00 57.09 92 GLU A N 1
ATOM 728 C CA . GLU A 1 92 ? 16.605 1.178 2.207 1.00 57.09 92 GLU A CA 1
ATOM 729 C C . GLU A 1 92 ? 15.084 1.020 2.383 1.00 57.09 92 GLU A C 1
ATOM 731 O O . GLU A 1 92 ? 14.288 1.962 2.300 1.00 57.09 92 GLU A O 1
ATOM 736 N N . VAL A 1 93 ? 14.680 -0.216 2.670 1.00 52.41 93 VAL A N 1
ATOM 737 C CA . VAL A 1 93 ? 13.292 -0.651 2.845 1.00 52.41 93 VAL A CA 1
ATOM 738 C C . VAL A 1 93 ? 12.854 -0.353 4.277 1.00 52.41 93 VAL A C 1
ATOM 740 O O . VAL A 1 93 ? 12.816 -1.242 5.124 1.00 52.41 93 VAL A O 1
ATOM 743 N N . SER A 1 94 ? 12.523 0.901 4.583 1.00 47.38 94 SER A N 1
ATOM 744 C CA . SER A 1 94 ? 11.907 1.221 5.875 1.00 47.38 94 SER A CA 1
ATOM 745 C C . SER A 1 94 ? 10.402 0.971 5.798 1.00 47.38 94 SER A C 1
ATOM 747 O O . SER A 1 94 ? 9.629 1.845 5.406 1.00 47.38 94 SER A O 1
ATOM 749 N N . ILE A 1 95 ? 9.971 -0.241 6.164 1.00 48.41 95 ILE A N 1
ATOM 750 C CA . ILE A 1 95 ? 8.563 -0.491 6.495 1.00 48.41 95 ILE A CA 1
ATOM 751 C C . ILE A 1 95 ? 8.321 0.203 7.836 1.00 48.41 95 ILE A C 1
ATOM 753 O O . ILE A 1 95 ? 8.493 -0.381 8.907 1.00 48.41 95 ILE A O 1
ATOM 757 N N . MET A 1 96 ? 7.996 1.493 7.791 1.00 41.91 96 MET A N 1
ATOM 758 C CA . MET A 1 96 ? 7.629 2.229 8.992 1.00 41.91 96 MET A CA 1
ATOM 759 C C . MET A 1 96 ? 6.346 1.606 9.567 1.00 41.91 96 MET A C 1
ATOM 761 O O . MET A 1 96 ? 5.285 1.633 8.944 1.00 41.91 96 MET A O 1
ATOM 765 N N . GLY A 1 97 ? 6.448 1.030 10.766 1.00 38.19 97 GLY A N 1
ATOM 766 C CA . GLY A 1 97 ? 5.287 0.651 11.573 1.00 38.19 97 GLY A CA 1
ATOM 767 C C . GLY A 1 97 ? 5.012 -0.845 11.722 1.00 38.19 97 GLY A C 1
ATOM 768 O O . GLY A 1 97 ? 3.852 -1.242 11.663 1.00 38.19 97 GLY A O 1
ATOM 769 N N . VAL A 1 98 ? 6.042 -1.662 11.955 1.00 34.78 98 VAL A N 1
ATOM 770 C CA . VAL A 1 98 ? 5.903 -2.863 12.799 1.00 34.78 98 VAL A CA 1
ATOM 771 C C . VAL A 1 98 ? 7.014 -2.812 13.848 1.00 34.78 98 VAL A C 1
ATOM 773 O O . VAL A 1 98 ? 8.095 -3.362 13.664 1.00 34.78 98 VAL A O 1
ATOM 776 N N . GLY A 1 99 ? 6.776 -2.047 14.911 1.00 27.58 99 GLY A N 1
ATOM 777 C CA . GLY A 1 99 ? 7.487 -2.227 16.176 1.00 27.58 99 GLY A CA 1
ATOM 778 C C . GLY A 1 99 ? 6.687 -3.196 17.057 1.00 27.58 99 GLY A C 1
ATOM 779 O O . GLY A 1 99 ? 5.468 -3.253 16.878 1.00 27.58 99 GLY A O 1
ATOM 780 N N . PRO A 1 100 ? 7.348 -3.977 17.932 1.00 37.31 100 PRO A N 1
ATOM 781 C CA . PRO A 1 100 ? 6.676 -4.862 18.885 1.00 37.31 100 PRO A CA 1
ATOM 782 C C . PRO A 1 100 ? 5.747 -4.110 19.845 1.00 37.31 100 PRO A C 1
ATOM 784 O O . PRO A 1 100 ? 5.985 -2.902 20.085 1.00 37.31 100 PRO A O 1
#

Secondary structure (DSSP, 8-state):
------HHHHHHHHHHHHHHHHHHHHHHHHHHHHHHHHHHGGGS-HHHHHHHHHHHHHHHHHHHTTS-HHHHHHHHHHHHHHHHHHH-TTS----TT---